Protein AF-A0A820C8U2-F1 (afdb_monomer)

pLDDT: mean 82.48, std 19.99, range [36.75, 97.81]

Foldseek 3Di:
DDDDPPPPPPPVVVPPDDPPVPPDDPVLVVQLVVVLPDPDDDDDDPPNCPVVSVVVNCVVCVVQQPDDVVVNRDDDDDDDDD

Radius of gyration: 19.57 Å; Cα contacts (8 Å, |Δi|>4): 33; chains: 1; bounding box: 57×45×37 Å

Secondary structure (DSSP, 8-state):
----------GGGG--S-----PPPHHHHHHHHHHHHS-------TTS-HHHHHHHHHHHTHHHHSS-GGGT----------

Mean predicted aligned error: 11.2 Å

Structure (mmCIF, N/CA/C/O backbone):
data_AF-A0A820C8U2-F1
#
_entry.id   AF-A0A820C8U2-F1
#
loop_
_atom_site.group_PDB
_atom_site.id
_atom_site.type_symbol
_atom_site.label_atom_id
_atom_site.label_alt_id
_atom_site.label_comp_id
_atom_site.label_asym_id
_atom_site.label_entity_id
_atom_site.label_seq_id
_atom_site.pdbx_PDB_ins_code
_atom_site.Cartn_x
_atom_site.Cartn_y
_atom_site.Cartn_z
_atom_site.occupancy
_atom_site.B_iso_or_equiv
_atom_site.auth_seq_id
_atom_site.auth_comp_id
_atom_site.auth_asym_id
_atom_site.auth_atom_id
_atom_site.pdbx_PDB_model_num
ATOM 1 N N . MET A 1 1 ? 42.871 36.152 -18.959 1.00 41.81 1 MET A N 1
ATOM 2 C CA . MET A 1 1 ? 42.989 35.021 -18.014 1.00 41.81 1 MET A CA 1
ATOM 3 C C . MET A 1 1 ? 41.902 35.170 -16.958 1.00 41.81 1 MET A C 1
ATOM 5 O O . MET A 1 1 ? 42.106 35.853 -15.967 1.00 41.81 1 MET A O 1
ATOM 9 N N . THR A 1 2 ? 40.709 34.640 -17.215 1.00 36.75 2 THR A N 1
ATOM 10 C CA . THR A 1 2 ? 39.563 34.706 -16.296 1.00 36.75 2 THR A CA 1
ATOM 11 C C . THR A 1 2 ? 39.406 33.353 -15.609 1.00 36.75 2 THR A C 1
ATOM 13 O O . THR A 1 2 ? 39.147 32.346 -16.262 1.00 36.75 2 THR A O 1
ATOM 16 N N . ALA A 1 3 ? 39.615 33.322 -14.292 1.00 45.41 3 ALA A N 1
ATOM 17 C CA . ALA A 1 3 ? 39.413 32.136 -13.471 1.00 45.41 3 ALA A CA 1
ATOM 18 C C . ALA A 1 3 ? 37.908 31.897 -13.275 1.00 45.41 3 ALA A C 1
ATOM 20 O O . ALA A 1 3 ? 37.205 32.727 -12.694 1.00 45.41 3 ALA A O 1
ATOM 21 N N . SER A 1 4 ? 37.425 30.765 -13.787 1.00 44.00 4 SER A N 1
ATOM 22 C CA . SER A 1 4 ? 36.069 30.267 -13.563 1.00 44.00 4 SER A CA 1
ATOM 23 C C . SER A 1 4 ? 35.868 29.974 -12.074 1.00 44.00 4 SER A C 1
ATOM 25 O O . SER A 1 4 ? 36.573 29.144 -11.497 1.00 44.00 4 SER A O 1
ATOM 27 N N . ARG A 1 5 ? 34.924 30.668 -11.431 1.00 46.16 5 ARG A N 1
ATOM 28 C CA . ARG A 1 5 ? 34.470 30.340 -10.076 1.00 46.16 5 ARG A CA 1
ATOM 29 C C . ARG A 1 5 ? 33.564 29.111 -10.168 1.00 46.16 5 ARG A C 1
ATOM 31 O O . ARG A 1 5 ? 32.386 29.243 -10.482 1.00 46.16 5 ARG A O 1
ATOM 38 N N . ASN A 1 6 ? 34.102 27.926 -9.887 1.00 46.44 6 ASN A N 1
ATOM 39 C CA . ASN A 1 6 ? 33.284 26.737 -9.654 1.00 46.44 6 ASN A CA 1
ATOM 40 C C . ASN A 1 6 ? 32.620 26.852 -8.277 1.00 46.44 6 ASN A C 1
ATOM 42 O O . ASN A 1 6 ? 33.224 26.558 -7.247 1.00 46.44 6 ASN A O 1
ATOM 46 N N . THR A 1 7 ? 31.366 27.293 -8.265 1.00 48.28 7 THR A N 1
ATOM 47 C CA . THR A 1 7 ? 30.484 27.158 -7.108 1.00 48.28 7 THR A CA 1
ATOM 48 C C . THR A 1 7 ? 30.046 25.700 -7.024 1.00 48.28 7 THR A C 1
ATOM 50 O O . THR A 1 7 ? 29.115 25.284 -7.709 1.00 48.28 7 THR A O 1
ATOM 53 N N . THR A 1 8 ? 30.725 24.907 -6.197 1.00 46.09 8 THR A N 1
ATOM 54 C CA . THR A 1 8 ? 30.231 23.589 -5.790 1.00 46.09 8 THR A CA 1
ATOM 55 C C . THR A 1 8 ? 28.957 23.805 -4.981 1.00 46.09 8 THR A C 1
ATOM 57 O O . THR A 1 8 ? 29.003 24.127 -3.794 1.00 46.09 8 THR A O 1
ATOM 60 N N . VAL A 1 9 ? 27.804 23.686 -5.640 1.00 55.62 9 VAL A N 1
ATOM 61 C CA . VAL A 1 9 ? 26.520 23.535 -4.958 1.00 55.62 9 VAL A CA 1
ATOM 62 C C . VAL A 1 9 ? 26.625 22.235 -4.175 1.00 55.62 9 VAL A C 1
ATOM 64 O O . VAL A 1 9 ? 26.722 21.157 -4.752 1.00 55.62 9 VAL A O 1
ATOM 67 N N . ASN A 1 10 ? 26.714 22.356 -2.856 1.00 48.06 10 ASN A N 1
ATOM 68 C CA . ASN A 1 10 ? 26.806 21.225 -1.953 1.00 48.06 10 ASN A CA 1
ATOM 69 C C . ASN A 1 10 ? 25.439 20.518 -1.937 1.00 48.06 10 ASN A C 1
ATOM 71 O O . ASN A 1 10 ? 24.504 20.977 -1.278 1.00 48.06 10 ASN A O 1
ATOM 75 N N . ILE A 1 11 ? 25.316 19.462 -2.748 1.00 56.53 11 ILE A N 1
ATOM 76 C CA . ILE A 1 11 ? 24.081 18.687 -2.960 1.00 56.53 11 ILE A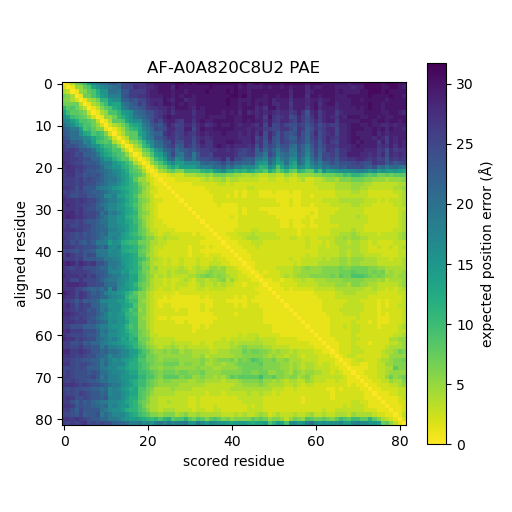 CA 1
ATOM 77 C C . ILE A 1 11 ? 23.614 18.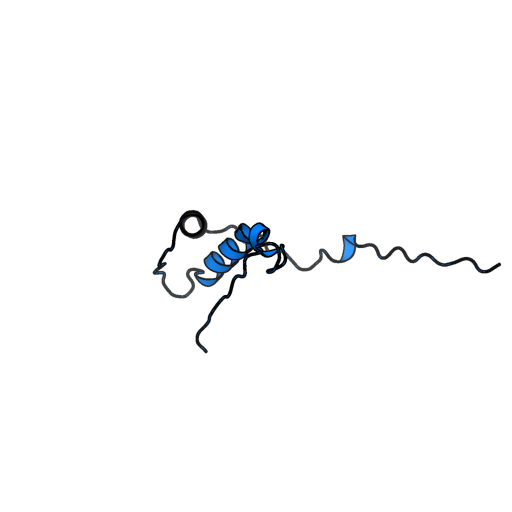035 -1.644 1.00 56.53 11 ILE A C 1
ATOM 79 O O . ILE A 1 11 ? 22.422 17.792 -1.464 1.00 56.53 11 ILE A O 1
ATOM 83 N N . ASP A 1 12 ? 24.513 17.882 -0.668 1.00 57.06 12 ASP A N 1
ATOM 84 C CA . ASP A 1 12 ? 24.215 17.321 0.653 1.00 57.06 12 ASP A CA 1
ATOM 85 C C . ASP A 1 12 ? 23.283 18.223 1.488 1.00 57.06 12 ASP A C 1
ATOM 87 O O . ASP A 1 12 ? 22.713 17.790 2.488 1.00 57.06 12 ASP A O 1
ATOM 91 N N . ARG A 1 13 ? 23.085 19.487 1.080 1.00 46.84 13 ARG A N 1
ATOM 92 C CA . ARG A 1 13 ? 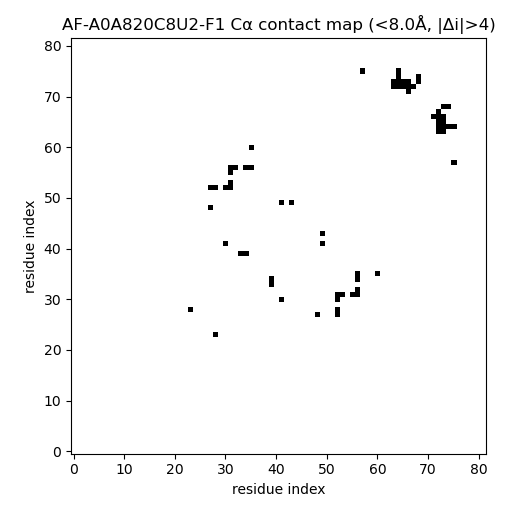22.322 20.495 1.836 1.00 46.84 13 ARG A CA 1
ATOM 93 C C . ARG A 1 13 ? 20.833 20.592 1.467 1.00 46.84 13 ARG A C 1
ATOM 95 O O . ARG A 1 13 ? 20.149 21.446 2.021 1.00 46.84 13 ARG A O 1
ATOM 102 N N . ILE A 1 14 ? 20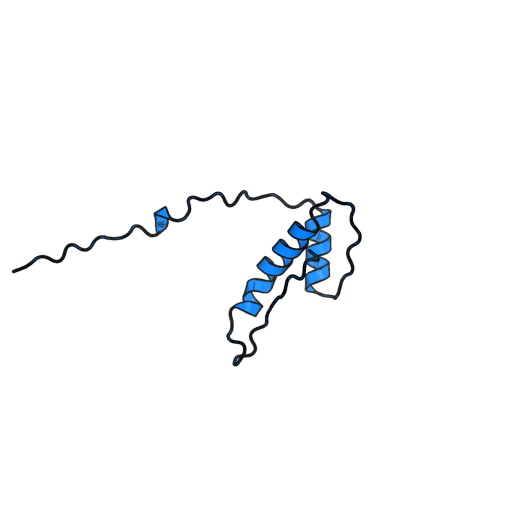.324 19.730 0.576 1.00 49.56 14 ILE A N 1
ATOM 103 C CA . ILE A 1 14 ? 18.884 19.628 0.230 1.00 49.56 14 ILE A CA 1
ATOM 104 C C . ILE A 1 14 ? 18.192 18.466 0.986 1.00 49.56 14 ILE A C 1
ATOM 106 O O . ILE A 1 14 ? 16.995 18.251 0.856 1.00 49.56 14 ILE A O 1
ATOM 110 N N . HIS A 1 15 ? 18.897 17.744 1.860 1.00 47.97 15 HIS A N 1
ATOM 111 C CA . HIS A 1 15 ? 18.303 16.722 2.738 1.00 47.97 15 HIS A CA 1
ATOM 112 C C . HIS A 1 15 ? 17.789 17.308 4.071 1.00 47.97 15 HIS A C 1
ATOM 114 O O . HIS A 1 15 ? 18.040 16.755 5.140 1.00 47.97 15 HIS A O 1
ATOM 120 N N . SER A 1 16 ? 17.108 18.459 4.040 1.00 47.62 16 SER A N 1
ATOM 121 C CA . SER A 1 16 ? 16.651 19.167 5.250 1.00 47.62 16 SER A CA 1
ATOM 122 C C . SER A 1 16 ? 15.157 19.500 5.264 1.00 47.62 16 SER A C 1
ATOM 124 O O . SER A 1 16 ? 14.772 20.567 5.735 1.00 47.62 16 SER A O 1
ATOM 126 N N . GLU A 1 17 ? 14.304 18.593 4.802 1.00 49.22 17 GLU A N 1
ATOM 127 C CA . GLU A 1 17 ? 12.913 18.542 5.257 1.00 49.22 17 GLU A CA 1
ATOM 128 C C . GLU A 1 17 ? 12.647 17.126 5.744 1.00 49.22 17 GLU A C 1
ATOM 130 O O . GLU A 1 17 ? 12.844 16.159 5.018 1.00 49.22 17 GLU A O 1
ATOM 135 N N . LEU A 1 18 ? 12.312 17.024 7.026 1.00 50.28 18 LEU A N 1
ATOM 136 C CA . LEU A 1 18 ? 12.185 15.797 7.788 1.00 50.28 18 LEU A CA 1
ATOM 137 C C . LEU A 1 18 ? 11.440 14.709 6.997 1.00 50.28 18 LEU A C 1
ATOM 139 O O . LEU A 1 18 ? 10.208 14.716 6.941 1.00 50.28 18 LEU A O 1
ATOM 143 N N . ASP A 1 19 ? 12.161 13.688 6.530 1.00 53.31 19 ASP A N 1
ATOM 144 C CA . ASP A 1 19 ? 11.613 12.338 6.556 1.00 53.31 19 ASP A CA 1
ATOM 145 C C . ASP A 1 19 ? 11.357 12.047 8.038 1.00 53.31 19 ASP A C 1
ATOM 147 O O . ASP A 1 19 ? 12.206 11.519 8.756 1.00 53.31 19 ASP A O 1
ATOM 151 N N . VAL A 1 20 ? 10.198 12.474 8.547 1.00 58.66 20 VAL A N 1
ATOM 152 C CA . VAL A 1 20 ? 9.665 11.942 9.791 1.00 58.66 20 VAL A CA 1
ATOM 153 C C . VAL A 1 20 ? 9.502 10.462 9.491 1.00 58.66 20 VAL A C 1
ATOM 155 O O . VAL A 1 20 ? 8.528 10.054 8.852 1.00 58.66 20 VAL A O 1
ATOM 158 N N . VAL A 1 21 ? 10.505 9.672 9.879 1.00 61.62 21 VAL A N 1
ATOM 159 C CA . VAL A 1 21 ? 10.472 8.216 9.831 1.00 61.62 21 VAL A CA 1
ATOM 160 C C . VAL A 1 21 ? 9.389 7.807 10.817 1.00 61.62 21 VAL A C 1
ATOM 162 O O . VAL A 1 21 ? 9.613 7.552 11.996 1.00 61.62 21 VAL A O 1
ATOM 165 N N . THR A 1 22 ? 8.157 7.861 10.336 1.00 71.75 22 THR A N 1
ATOM 166 C CA . THR A 1 22 ? 6.990 7.343 11.017 1.00 71.75 22 THR A CA 1
ATOM 167 C C . THR A 1 22 ? 7.153 5.840 10.975 1.00 71.75 22 THR A C 1
ATOM 169 O O . THR A 1 22 ? 7.164 5.242 9.904 1.00 71.75 22 THR A O 1
ATOM 172 N N . ILE A 1 23 ? 7.374 5.231 12.134 1.00 87.88 23 ILE A N 1
ATOM 173 C CA . ILE A 1 23 ? 7.426 3.778 12.222 1.00 87.88 23 ILE A CA 1
ATOM 174 C C . ILE A 1 23 ? 5.990 3.286 11.993 1.00 87.88 23 ILE A C 1
ATOM 176 O O . ILE A 1 23 ? 5.096 3.679 12.755 1.00 87.88 23 ILE A O 1
ATOM 180 N N . PRO A 1 24 ? 5.729 2.483 10.946 1.00 93.06 24 PRO A N 1
ATOM 181 C CA . PRO A 1 24 ? 4.399 1.953 10.700 1.00 93.06 24 PRO A CA 1
ATOM 182 C C . PRO A 1 24 ? 3.948 1.093 11.877 1.00 93.06 24 PRO A C 1
ATOM 184 O O . PRO A 1 24 ? 4.735 0.371 12.493 1.00 93.06 24 PRO A O 1
ATOM 187 N N . ARG A 1 25 ? 2.650 1.133 12.182 1.00 94.94 25 ARG A N 1
ATOM 188 C CA . ARG A 1 25 ? 2.060 0.164 13.115 1.00 94.94 25 ARG A CA 1
ATOM 189 C C . ARG A 1 25 ? 2.118 -1.225 12.478 1.00 94.94 25 ARG A C 1
ATOM 191 O O . ARG A 1 25 ? 1.980 -1.331 11.263 1.00 94.94 25 ARG A O 1
ATOM 198 N N . SER A 1 26 ? 2.243 -2.281 13.281 1.00 95.50 26 SER A N 1
ATOM 199 C CA . SER A 1 26 ? 2.384 -3.663 12.787 1.00 95.50 26 SER A CA 1
ATOM 200 C C . SER A 1 26 ? 1.335 -4.043 11.736 1.00 95.50 26 SER A C 1
ATOM 202 O O . SER A 1 26 ? 1.692 -4.503 10.656 1.00 95.50 26 SER A O 1
ATOM 204 N N . TYR A 1 27 ? 0.061 -3.735 11.995 1.00 96.56 27 TYR A N 1
ATOM 205 C CA . TYR A 1 27 ? -1.026 -4.010 11.050 1.00 96.56 27 TYR A CA 1
ATOM 206 C C . TYR A 1 27 ? -0.890 -3.242 9.727 1.00 96.56 27 TYR A C 1
ATOM 208 O O . TYR A 1 27 ? -1.344 -3.712 8.692 1.00 96.56 27 TYR A O 1
ATOM 216 N N . GLN A 1 28 ? -0.293 -2.045 9.731 1.00 96.94 28 GLN A N 1
ATOM 217 C CA . GLN A 1 28 ? -0.106 -1.257 8.510 1.00 96.94 28 GLN A CA 1
ATOM 218 C C . GLN A 1 28 ? 0.952 -1.911 7.617 1.00 96.94 28 GLN A C 1
ATOM 220 O O . GLN A 1 28 ? 0.774 -1.940 6.402 1.00 96.94 28 GLN A O 1
ATOM 225 N N . THR A 1 29 ? 2.016 -2.451 8.222 1.00 96.12 29 THR A N 1
ATOM 226 C CA . THR A 1 29 ? 3.059 -3.212 7.522 1.00 96.12 29 THR A CA 1
ATOM 227 C C . THR A 1 29 ? 2.512 -4.523 6.971 1.00 96.12 29 THR A C 1
ATOM 229 O O . THR A 1 29 ? 2.731 -4.816 5.804 1.00 96.12 29 THR A O 1
ATOM 232 N N . GLU A 1 30 ? 1.762 -5.279 7.775 1.00 96.94 30 GLU A N 1
ATOM 233 C CA . GLU A 1 30 ? 1.165 -6.557 7.363 1.00 96.94 30 GLU A CA 1
ATOM 234 C C . GLU A 1 30 ? 0.198 -6.382 6.182 1.00 96.94 30 GLU A C 1
ATOM 236 O O . GLU A 1 30 ? 0.329 -7.048 5.158 1.00 96.94 30 GLU A O 1
ATOM 241 N N . LEU A 1 31 ? -0.722 -5.415 6.279 1.00 97.81 31 LEU A N 1
ATOM 242 C CA . LEU A 1 31 ? -1.676 -5.124 5.206 1.00 97.81 31 LEU A CA 1
ATOM 243 C C . LEU A 1 31 ? -0.988 -4.644 3.923 1.00 97.81 31 LEU A C 1
ATOM 245 O O . LEU A 1 31 ? -1.419 -5.000 2.828 1.00 97.81 31 LEU A O 1
ATOM 249 N N . MET A 1 32 ? 0.062 -3.827 4.046 1.00 97.31 32 MET A N 1
ATOM 250 C CA . MET A 1 32 ? 0.853 -3.387 2.897 1.00 97.31 32 MET A CA 1
ATOM 251 C C . MET A 1 32 ? 1.591 -4.562 2.254 1.00 97.31 32 MET A C 1
ATOM 253 O O . MET A 1 32 ? 1.571 -4.673 1.031 1.00 97.31 32 MET A O 1
ATOM 257 N N . GLU A 1 33 ? 2.177 -5.455 3.058 1.00 97.12 33 GLU A N 1
ATOM 258 C CA . GLU A 1 33 ? 2.895 -6.619 2.546 1.00 97.12 33 GLU A CA 1
ATOM 259 C C . GLU A 1 33 ? 1.958 -7.551 1.773 1.00 97.12 33 GLU A C 1
ATOM 261 O O . GLU A 1 33 ? 2.283 -7.938 0.656 1.00 97.12 33 GLU A O 1
ATOM 266 N N . HIS A 1 34 ? 0.755 -7.827 2.285 1.00 97.75 34 HIS A N 1
ATOM 267 C CA . HIS A 1 34 ? -0.246 -8.603 1.541 1.00 97.75 34 HIS A CA 1
ATOM 268 C C . HIS A 1 34 ? -0.665 -7.899 0.239 1.00 97.75 34 HIS A C 1
ATOM 270 O O . HIS A 1 34 ? -0.707 -8.521 -0.823 1.00 97.75 34 HIS A O 1
ATOM 276 N N . ALA A 1 35 ? -0.881 -6.579 0.280 1.00 97.12 35 ALA A N 1
ATOM 277 C CA . ALA A 1 35 ? -1.270 -5.795 -0.894 1.00 97.12 35 ALA A CA 1
ATOM 278 C C . ALA A 1 35 ? -0.193 -5.718 -2.000 1.00 97.12 35 ALA A C 1
ATOM 280 O O . ALA A 1 35 ? -0.504 -5.311 -3.120 1.00 97.12 35 ALA A O 1
ATOM 281 N N . LYS A 1 36 ? 1.065 -6.096 -1.724 1.00 95.88 36 LYS A N 1
ATOM 282 C CA . LYS A 1 36 ? 2.108 -6.226 -2.762 1.00 95.88 36 LYS A CA 1
ATOM 283 C C . LYS A 1 36 ? 1.892 -7.440 -3.659 1.00 95.88 36 LYS A C 1
ATOM 285 O O . LYS A 1 36 ? 2.297 -7.407 -4.821 1.00 95.88 36 LYS A O 1
ATOM 290 N N . HIS A 1 37 ? 1.307 -8.503 -3.113 1.00 96.06 37 HIS A N 1
ATOM 291 C CA . HIS A 1 37 ? 1.206 -9.803 -3.778 1.00 96.06 37 HIS A CA 1
ATOM 292 C C . HIS A 1 37 ? -0.174 -10.036 -4.393 1.00 96.06 37 HIS A C 1
ATOM 294 O O . HIS A 1 37 ? -0.284 -10.759 -5.382 1.00 96.06 37 HIS A O 1
ATOM 300 N N . GLU A 1 38 ? -1.218 -9.397 -3.858 1.00 96.50 38 GLU A N 1
ATOM 301 C CA . GLU A 1 38 ? -2.594 -9.577 -4.320 1.00 96.50 38 GLU A CA 1
ATOM 302 C C . GLU A 1 38 ? -3.470 -8.320 -4.190 1.00 96.50 38 GLU A C 1
ATOM 304 O O . GLU A 1 38 ? -3.158 -7.363 -3.479 1.00 96.50 38 GLU A O 1
ATOM 309 N N . ASN A 1 39 ? -4.610 -8.332 -4.887 1.00 96.75 39 ASN A N 1
ATOM 310 C CA . ASN A 1 39 ? -5.604 -7.266 -4.799 1.00 96.75 39 ASN A CA 1
ATOM 311 C C . ASN A 1 39 ? -6.359 -7.363 -3.467 1.00 96.75 39 ASN A C 1
ATOM 313 O O . ASN A 1 39 ? -7.112 -8.309 -3.248 1.00 96.75 39 ASN A O 1
ATOM 317 N N . LEU A 1 40 ? -6.210 -6.350 -2.613 1.00 95.88 40 LEU A N 1
ATOM 318 C CA . LEU A 1 40 ? -6.747 -6.355 -1.253 1.00 95.88 40 LEU A CA 1
ATOM 319 C C . LEU A 1 40 ? -7.755 -5.219 -1.015 1.00 95.88 40 LEU A C 1
ATOM 321 O O . LEU A 1 40 ? -7.490 -4.058 -1.330 1.00 95.88 40 LEU A O 1
ATOM 325 N N . VAL A 1 41 ? -8.892 -5.537 -0.383 1.00 96.56 41 VAL A N 1
ATOM 326 C CA . VAL A 1 41 ? -9.856 -4.545 0.131 1.00 96.56 41 VAL A CA 1
ATOM 327 C C . VAL A 1 41 ? -9.633 -4.359 1.632 1.00 96.56 41 VAL A C 1
ATOM 329 O O . VAL A 1 41 ? -9.889 -5.261 2.424 1.00 96.56 41 VAL A O 1
ATOM 332 N N . ILE A 1 42 ? -9.175 -3.172 2.036 1.00 95.12 42 ILE A N 1
ATOM 333 C CA . ILE A 1 42 ? -8.837 -2.865 3.433 1.00 95.12 42 ILE A CA 1
ATOM 334 C C . ILE A 1 42 ? -9.967 -2.066 4.094 1.00 95.12 42 ILE A C 1
ATOM 336 O O . ILE A 1 42 ? -10.225 -0.916 3.732 1.00 95.12 42 ILE A O 1
ATOM 340 N N . CYS A 1 43 ? -10.595 -2.641 5.122 1.00 95.44 43 CYS A N 1
ATOM 341 C CA . CYS A 1 43 ? -11.628 -1.977 5.918 1.00 95.44 43 CYS A CA 1
ATOM 342 C C . CYS A 1 43 ? -11.066 -1.508 7.267 1.00 95.44 43 CYS A C 1
ATOM 344 O O . CYS A 1 43 ? -10.920 -2.294 8.198 1.00 95.44 43 CYS A O 1
ATOM 346 N N . LEU A 1 44 ? -10.768 -0.211 7.386 1.00 94.75 44 LEU A N 1
ATOM 347 C CA . LEU A 1 44 ? -10.289 0.400 8.630 1.00 94.75 44 LEU A CA 1
ATOM 348 C C . LEU A 1 44 ? -11.048 1.695 8.946 1.00 94.75 44 LEU A C 1
ATOM 350 O O . LEU A 1 44 ? -11.420 2.458 8.043 1.00 94.75 44 LEU A O 1
ATOM 354 N N . SER A 1 45 ? -11.192 2.005 10.236 1.00 94.00 45 SER A N 1
ATOM 355 C CA . SER A 1 45 ? -11.820 3.240 10.728 1.00 94.00 45 SER A CA 1
ATOM 356 C C . SER A 1 45 ? -11.089 4.505 10.250 1.00 94.00 45 SER A C 1
ATOM 358 O O . SER A 1 45 ? -9.956 4.462 9.752 1.00 94.00 45 SER A O 1
ATOM 360 N N . THR A 1 46 ? -11.733 5.669 10.320 1.00 92.62 46 THR A N 1
ATOM 361 C CA . THR A 1 46 ? -11.085 6.968 10.055 1.00 92.62 46 THR A CA 1
ATOM 362 C 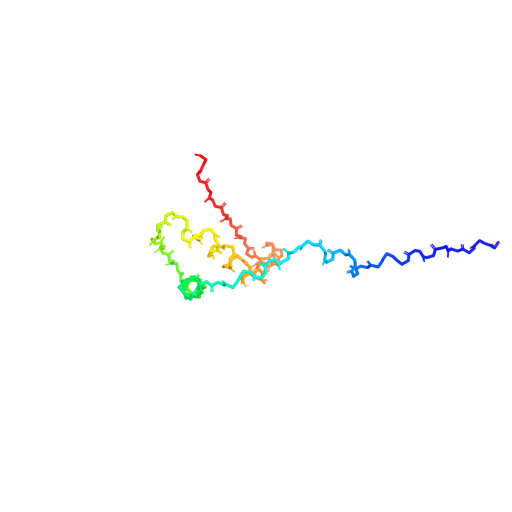C . THR A 1 46 ? -9.943 7.218 11.047 1.00 92.62 46 THR A C 1
ATOM 364 O O . THR A 1 46 ? -9.999 6.775 12.186 1.00 92.62 46 THR A O 1
ATOM 367 N N . GLY A 1 47 ? -8.866 7.876 10.607 1.00 90.06 47 GLY A N 1
ATOM 368 C CA . GLY A 1 47 ? -7.684 8.130 11.450 1.00 90.06 47 GLY A CA 1
ATOM 369 C C . GLY A 1 47 ? -6.719 6.945 11.640 1.00 90.06 47 GLY A C 1
ATOM 370 O O . GLY A 1 47 ? -5.598 7.141 12.097 1.00 90.06 47 GLY A O 1
ATOM 371 N N . SER A 1 48 ? -7.078 5.731 11.208 1.00 91.75 48 SER A N 1
ATOM 372 C CA . SER A 1 48 ? -6.199 4.541 11.259 1.00 91.75 48 SER A CA 1
ATOM 373 C C . SER A 1 48 ? -4.982 4.585 10.319 1.00 91.75 48 SER A C 1
ATOM 375 O O . SER A 1 48 ? -4.086 3.749 10.414 1.00 91.75 48 SER A O 1
ATOM 377 N N . GLY A 1 49 ? -4.910 5.556 9.405 1.00 91.75 49 GLY A N 1
ATOM 378 C CA . GLY A 1 49 ? -3.802 5.667 8.452 1.00 91.75 49 GLY A CA 1
ATOM 379 C C . GLY A 1 49 ? -3.972 4.835 7.176 1.00 91.75 49 GLY A C 1
ATOM 380 O O . GLY A 1 49 ? -2.983 4.394 6.608 1.00 91.75 49 GLY A O 1
ATOM 381 N N . LYS A 1 50 ? -5.199 4.655 6.671 1.00 94.38 50 LYS A N 1
ATOM 382 C CA . LYS A 1 50 ? -5.448 4.028 5.353 1.00 94.38 50 LYS A CA 1
ATOM 383 C C . LYS A 1 50 ? -4.609 4.641 4.224 1.00 94.38 50 LYS A C 1
ATOM 385 O O . LYS A 1 50 ? -3.967 3.924 3.468 1.00 94.38 50 LYS A O 1
ATOM 390 N N . THR A 1 51 ? -4.567 5.973 4.148 1.00 94.25 51 THR A N 1
ATOM 391 C CA . THR A 1 51 ? -3.743 6.699 3.167 1.00 94.25 51 THR A CA 1
ATOM 392 C C . THR A 1 51 ? -2.259 6.408 3.355 1.00 94.25 51 THR A C 1
ATOM 394 O O . THR A 1 51 ? -1.527 6.286 2.382 1.00 94.25 51 THR A O 1
ATOM 397 N N . TYR A 1 52 ? -1.816 6.246 4.602 1.00 95.19 52 TYR A N 1
ATOM 398 C CA . TYR A 1 52 ? -0.428 5.932 4.908 1.00 95.19 52 TYR A CA 1
ATOM 399 C C . TYR A 1 52 ? -0.032 4.539 4.394 1.00 95.19 52 TYR A C 1
ATOM 401 O O . TYR A 1 52 ? 1.008 4.411 3.756 1.00 95.19 52 TYR A O 1
ATOM 409 N N . ILE A 1 53 ? -0.899 3.529 4.550 1.00 95.81 53 ILE A N 1
ATOM 410 C CA . ILE A 1 53 ? -0.707 2.192 3.953 1.00 95.81 53 ILE A CA 1
ATOM 411 C C . ILE A 1 53 ? -0.547 2.293 2.429 1.00 95.81 53 ILE A C 1
ATOM 413 O O . ILE A 1 53 ? 0.384 1.720 1.868 1.00 95.81 53 ILE A O 1
ATOM 417 N N . ALA A 1 54 ? -1.404 3.071 1.760 1.00 95.75 54 ALA A N 1
ATOM 418 C CA . ALA A 1 54 ? -1.312 3.259 0.313 1.00 95.75 54 ALA A CA 1
ATOM 419 C C . ALA A 1 54 ? -0.003 3.943 -0.112 1.00 95.75 54 ALA A C 1
ATOM 421 O O . ALA A 1 54 ? 0.631 3.513 -1.071 1.00 95.75 54 ALA A O 1
ATOM 422 N N . VAL A 1 55 ? 0.442 4.971 0.616 1.00 94.88 55 VAL A N 1
ATOM 423 C CA . VAL A 1 55 ? 1.728 5.634 0.348 1.00 94.88 55 VAL A CA 1
ATOM 424 C C . VAL A 1 55 ? 2.900 4.667 0.536 1.00 94.88 55 VAL A C 1
ATOM 426 O O . VAL A 1 55 ? 3.812 4.673 -0.289 1.00 94.88 55 VAL A O 1
ATOM 429 N N . MET A 1 56 ? 2.878 3.814 1.567 1.00 95.12 56 MET A N 1
ATOM 430 C CA . MET A 1 56 ? 3.905 2.781 1.754 1.00 95.12 56 MET A CA 1
ATOM 431 C C . MET A 1 56 ? 3.945 1.806 0.577 1.00 95.12 56 MET A C 1
ATOM 433 O O . MET A 1 56 ? 5.017 1.568 0.029 1.00 95.12 56 MET A O 1
ATOM 437 N N . LEU A 1 57 ? 2.784 1.318 0.134 1.00 96.19 57 LEU A N 1
ATOM 438 C CA . LEU A 1 57 ? 2.697 0.428 -1.022 1.00 96.19 57 LEU A CA 1
ATOM 439 C C . LEU A 1 57 ? 3.248 1.095 -2.294 1.00 96.19 57 LEU A C 1
ATOM 441 O O . LEU A 1 57 ? 4.022 0.490 -3.030 1.00 96.19 57 LEU A O 1
ATOM 445 N N . ILE A 1 58 ? 2.918 2.369 -2.533 1.00 95.50 58 ILE A N 1
ATOM 446 C CA . ILE A 1 58 ? 3.444 3.132 -3.677 1.00 95.50 58 ILE A CA 1
ATOM 447 C C . ILE A 1 58 ? 4.970 3.265 -3.602 1.00 95.50 58 ILE A C 1
ATOM 449 O O . ILE A 1 58 ? 5.644 3.087 -4.618 1.00 95.50 58 ILE A O 1
ATOM 453 N N . LYS A 1 59 ? 5.518 3.569 -2.416 1.00 93.69 59 LYS A N 1
ATOM 454 C CA . LYS A 1 59 ? 6.970 3.662 -2.198 1.00 93.69 59 LYS A CA 1
ATOM 455 C C . LYS A 1 59 ? 7.659 2.328 -2.481 1.00 93.69 59 LYS A C 1
ATOM 457 O O . LYS A 1 59 ? 8.663 2.307 -3.187 1.00 93.69 59 LYS A O 1
ATOM 462 N N . GLU A 1 60 ? 7.091 1.229 -2.004 1.00 94.25 60 GLU A N 1
ATOM 463 C CA . GLU A 1 60 ? 7.627 -0.114 -2.224 1.00 94.25 60 GLU A CA 1
ATOM 464 C C . GLU A 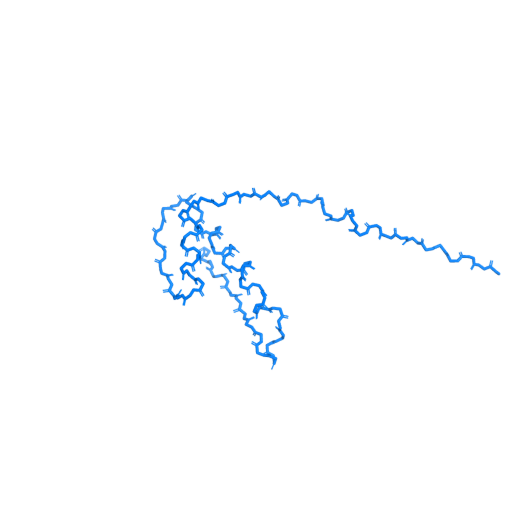1 60 ? 7.611 -0.500 -3.714 1.00 94.25 60 GLU A C 1
ATOM 466 O O . GLU A 1 60 ? 8.589 -1.010 -4.268 1.00 94.25 60 GLU A O 1
ATOM 471 N N . MET A 1 61 ? 6.529 -0.162 -4.418 1.00 94.38 61 MET A N 1
ATOM 472 C CA . MET A 1 61 ? 6.377 -0.411 -5.854 1.00 94.38 61 MET A CA 1
ATOM 473 C C . MET A 1 61 ? 7.114 0.604 -6.744 1.00 94.38 61 MET A C 1
ATOM 475 O O . MET A 1 61 ? 7.065 0.487 -7.971 1.00 94.3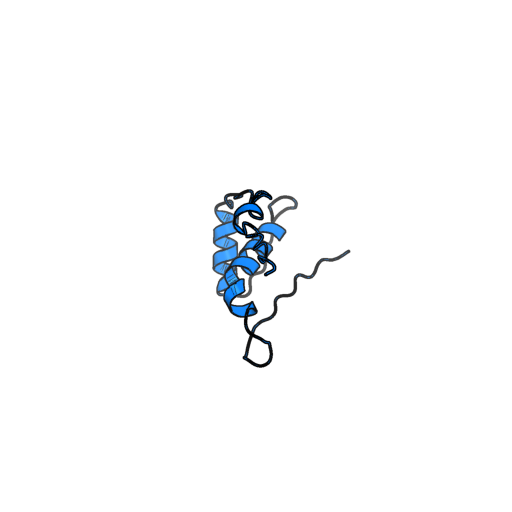8 61 MET A O 1
ATOM 479 N N . ALA A 1 62 ? 7.823 1.585 -6.173 1.00 93.69 62 ALA A N 1
ATOM 480 C CA . ALA A 1 62 ? 8.453 2.668 -6.931 1.00 93.69 62 ALA A CA 1
ATOM 481 C C . ALA A 1 62 ? 9.435 2.158 -7.995 1.00 93.69 62 ALA A C 1
ATOM 483 O O . ALA A 1 62 ? 9.536 2.744 -9.074 1.00 93.69 62 ALA A O 1
ATOM 484 N N . HIS A 1 63 ? 10.119 1.041 -7.733 1.00 93.38 63 HIS A N 1
ATOM 485 C CA . HIS A 1 63 ? 11.025 0.409 -8.691 1.00 93.38 63 HIS A CA 1
ATOM 486 C C . HIS A 1 63 ? 10.325 0.058 -10.017 1.00 93.38 63 HIS A C 1
ATOM 488 O O . HIS A 1 63 ? 10.906 0.254 -11.081 1.00 93.38 63 HIS A O 1
ATOM 494 N N . ALA A 1 64 ? 9.060 -0.370 -9.969 1.00 92.12 64 ALA A N 1
ATOM 495 C CA . ALA A 1 64 ? 8.282 -0.722 -11.153 1.00 92.12 64 ALA A CA 1
ATOM 496 C C . ALA A 1 64 ? 7.788 0.506 -11.938 1.00 92.12 64 ALA A C 1
ATOM 498 O O . ALA A 1 64 ? 7.437 0.388 -13.112 1.00 92.12 64 ALA A O 1
ATOM 499 N N . ILE A 1 65 ? 7.756 1.683 -11.304 1.00 92.81 65 ILE A N 1
ATOM 500 C CA . ILE A 1 65 ? 7.244 2.928 -11.896 1.00 92.81 65 ILE A CA 1
ATOM 501 C C . ILE A 1 65 ? 8.354 3.714 -12.609 1.00 92.81 65 ILE A C 1
ATOM 503 O O . ILE A 1 65 ? 8.075 4.487 -13.524 1.00 92.81 65 ILE A O 1
ATOM 507 N N . ARG A 1 66 ? 9.622 3.500 -12.231 1.00 90.69 66 ARG A N 1
ATOM 508 C CA . ARG A 1 66 ? 10.779 4.249 -12.757 1.00 90.69 66 ARG A CA 1
ATOM 509 C C . ARG A 1 66 ? 10.994 4.099 -14.264 1.00 90.69 66 ARG A C 1
ATOM 511 O O . ARG A 1 66 ? 11.500 5.027 -14.885 1.00 90.69 66 ARG A O 1
ATOM 518 N N . ALA A 1 67 ? 10.621 2.964 -14.853 1.00 92.31 67 ALA A N 1
ATOM 519 C CA . ALA A 1 67 ? 10.753 2.755 -16.291 1.00 92.31 67 ALA A CA 1
ATOM 520 C C . ALA A 1 67 ? 9.727 3.580 -17.094 1.00 92.31 67 ALA A C 1
ATOM 522 O O . ALA A 1 67 ? 8.647 3.961 -16.612 1.00 92.31 67 ALA A O 1
ATOM 523 N N . SER A 1 68 ? 10.064 3.868 -18.352 1.00 93.69 68 SER A N 1
ATOM 524 C CA . SER A 1 68 ? 9.126 4.508 -19.272 1.00 93.69 68 SER A CA 1
ATOM 525 C C . SER A 1 68 ? 7.963 3.556 -19.581 1.00 93.69 68 SER A C 1
ATOM 527 O O . SER A 1 68 ? 8.125 2.339 -19.538 1.00 93.69 68 SER A O 1
ATOM 529 N N . ILE A 1 69 ? 6.785 4.092 -19.919 1.00 92.75 69 ILE A N 1
ATOM 530 C CA . ILE A 1 69 ? 5.628 3.254 -20.301 1.00 92.75 69 ILE A CA 1
ATOM 531 C C . ILE A 1 69 ? 5.963 2.401 -21.536 1.00 92.75 69 ILE A C 1
ATOM 533 O O . ILE A 1 69 ? 5.524 1.260 -21.636 1.00 92.75 69 ILE A O 1
ATOM 537 N N . ARG A 1 70 ? 6.773 2.941 -22.458 1.00 94.75 70 ARG A N 1
ATOM 538 C CA . ARG A 1 70 ? 7.197 2.240 -23.679 1.00 94.75 70 ARG A CA 1
ATOM 539 C C . ARG A 1 70 ? 8.082 1.031 -23.370 1.00 94.75 70 ARG A C 1
ATOM 541 O O . ARG A 1 70 ? 8.004 0.044 -24.089 1.00 94.75 70 ARG A O 1
ATOM 548 N N . ASP A 1 71 ? 8.831 1.090 -22.272 1.00 94.06 71 ASP A N 1
ATOM 549 C CA . ASP A 1 71 ? 9.741 0.032 -21.821 1.00 94.06 71 ASP A CA 1
ATOM 550 C C . ASP A 1 71 ? 9.093 -0.892 -20.769 1.00 94.06 71 ASP A C 1
ATOM 552 O O . ASP A 1 71 ? 9.785 -1.564 -20.007 1.00 94.06 71 ASP A O 1
ATOM 556 N N . GLY A 1 72 ? 7.756 -0.905 -20.678 1.00 93.06 72 GLY A N 1
ATOM 557 C CA . GLY A 1 72 ? 7.014 -1.755 -19.737 1.00 93.06 72 GLY A CA 1
ATOM 558 C C . GLY A 1 72 ? 6.914 -1.209 -18.308 1.00 93.06 72 GLY A C 1
ATOM 559 O O . GLY A 1 72 ? 6.521 -1.935 -17.393 1.00 93.06 72 GLY A O 1
ATOM 560 N N . GLY A 1 73 ? 7.246 0.066 -18.090 1.00 95.06 73 GLY A N 1
ATOM 561 C CA . GLY A 1 73 ? 7.087 0.730 -16.800 1.00 95.06 73 GLY A CA 1
ATOM 562 C C . GLY A 1 73 ? 5.628 0.831 -16.360 1.00 95.06 73 GLY A C 1
ATOM 563 O O . GLY A 1 73 ? 4.743 1.202 -17.133 1.00 95.06 73 GLY A O 1
ATOM 564 N N . LYS A 1 74 ? 5.376 0.537 -15.083 1.00 95.38 74 LYS A N 1
ATOM 565 C CA . LYS A 1 74 ? 4.039 0.588 -14.478 1.00 95.38 74 LYS A CA 1
ATOM 566 C C . LYS A 1 74 ? 3.673 2.014 -14.074 1.00 95.38 74 LYS A C 1
ATOM 568 O O . LYS A 1 74 ? 4.534 2.879 -13.913 1.00 95.38 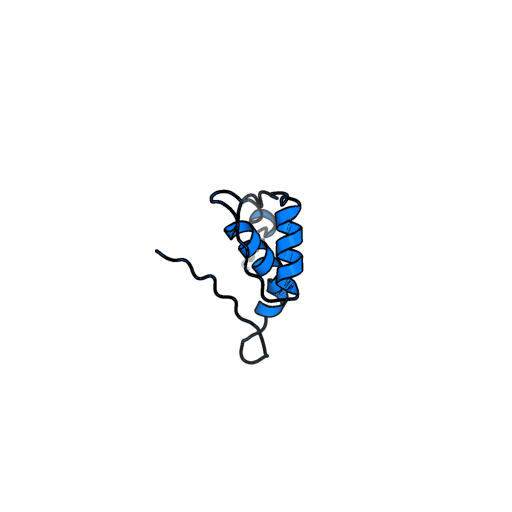74 LYS A O 1
ATOM 573 N N . ARG A 1 75 ? 2.383 2.287 -13.893 1.00 95.25 75 ARG A N 1
ATOM 574 C CA . ARG A 1 75 ? 1.885 3.568 -13.377 1.00 95.25 75 ARG A CA 1
ATOM 575 C C . ARG A 1 75 ? 0.924 3.309 -12.234 1.00 95.25 75 ARG A C 1
ATOM 577 O O . ARG A 1 75 ? 0.107 2.398 -12.311 1.00 95.25 75 ARG A O 1
ATOM 584 N N . THR A 1 76 ? 1.033 4.134 -11.204 1.00 95.75 76 THR A N 1
ATOM 585 C CA . THR A 1 76 ? 0.163 4.068 -10.035 1.00 95.75 76 THR A CA 1
ATOM 586 C C . THR A 1 76 ? -0.682 5.324 -9.981 1.00 95.75 76 THR A C 1
ATOM 588 O O . THR A 1 76 ? -0.166 6.429 -10.139 1.00 95.75 76 THR A O 1
ATOM 591 N N . VAL A 1 77 ? -1.981 5.147 -9.762 1.00 95.69 77 VAL A N 1
ATOM 592 C CA . VAL A 1 77 ? -2.946 6.235 -9.614 1.00 95.69 77 VAL A CA 1
ATOM 593 C C . VAL A 1 77 ? -3.583 6.103 -8.238 1.00 95.69 77 VAL A C 1
ATOM 595 O O . VAL A 1 77 ? -4.025 5.020 -7.863 1.00 95.69 77 VAL A O 1
ATOM 598 N N . PHE A 1 78 ? -3.628 7.201 -7.487 1.00 95.62 78 PHE A N 1
ATOM 599 C CA . PHE A 1 78 ? -4.303 7.267 -6.195 1.00 95.62 78 PHE A CA 1
ATOM 600 C C . PHE A 1 78 ? -5.565 8.118 -6.341 1.00 95.62 78 PHE A C 1
ATOM 602 O O . PHE A 1 78 ? -5.487 9.336 -6.490 1.00 95.62 78 PHE A O 1
ATOM 609 N N . LEU A 1 79 ? -6.725 7.461 -6.362 1.00 95.81 79 LEU A N 1
ATOM 610 C CA . LEU A 1 79 ? -8.018 8.112 -6.554 1.00 95.81 79 LEU A CA 1
ATOM 611 C C . LEU A 1 79 ? -8.641 8.449 -5.199 1.00 95.81 79 LEU A C 1
ATOM 613 O O . LEU A 1 79 ? -8.793 7.579 -4.342 1.00 95.81 79 LEU A O 1
ATOM 617 N N . VAL A 1 80 ? -9.031 9.709 -5.024 1.00 92.38 80 VAL A N 1
ATOM 618 C CA . VAL A 1 80 ? -9.703 10.207 -3.819 1.00 92.38 80 VAL A CA 1
ATOM 619 C C . VAL A 1 80 ? -10.996 10.884 -4.238 1.00 92.38 80 VAL A C 1
ATOM 621 O O . VAL A 1 80 ? -11.023 11.628 -5.217 1.00 92.38 80 VAL A O 1
ATOM 624 N N . LYS A 1 81 ? -12.073 10.626 -3.497 1.00 87.75 81 LYS A N 1
ATOM 625 C CA . LYS A 1 81 ? -13.329 11.353 -3.664 1.00 87.75 81 LYS A CA 1
ATOM 626 C C . LYS A 1 81 ? -13.204 12.737 -3.019 1.00 87.75 81 LYS A C 1
ATOM 628 O O . LYS A 1 81 ? -12.780 12.822 -1.868 1.00 87.75 81 LYS A O 1
ATOM 633 N N . THR A 1 82 ? -13.576 13.774 -3.768 1.00 74.56 82 THR A N 1
ATOM 634 C CA . THR A 1 82 ? -13.739 15.149 -3.268 1.00 74.56 82 THR A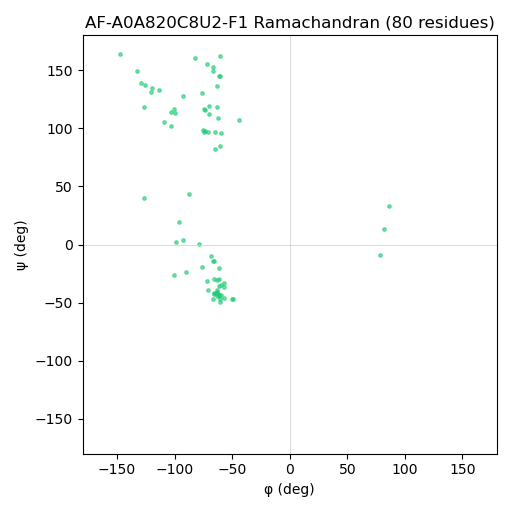 CA 1
ATOM 635 C C . THR A 1 82 ? -15.040 15.300 -2.489 1.00 74.56 82 THR A C 1
ATOM 637 O O . THR A 1 82 ? -16.039 14.637 -2.864 1.00 74.56 82 THR A O 1
#

Organism: NCBI:txid392030

Solvent-accessible surface area (backbone atoms only — not comparable to full-atom values): 5669 Å² total; per-residue (Å²): 139,82,82,81,82,81,76,77,76,65,73,80,74,72,79,77,69,81,79,71,80,71,80,72,54,71,68,44,50,53,54,30,57,53,48,74,79,44,96,71,89,84,91,73,66,88,90,72,42,68,68,54,34,53,52,49,43,51,60,71,48,39,76,51,41,71,44,52,67,90,76,72,21,46,86,88,82,88,88,78,88,131

Nearest PDB structures (foldseek):
  7w0e-assembly1_A  TM=8.955E-01  e=3.548E-02  Drosophila melanogaster
  7w0f-assembly1_A  TM=8.977E-01  e=3.796E-02  Drosophila melanogaster

InterPro domains:
  IPR006935 Helicase/UvrB, N-terminal [PF04851] (24-81)
  IPR027417 P-loop containing nucleoside triphosphate hydrolase [G3DSA:3.40.50.300] (17-82)
  IPR027417 P-loop containing nucleoside triphosphate hydrolase [SSF52540] (21-82)
  IPR051363 RIG-I-like Receptor (RLR) Helicase [PTHR14074] (24-81)

Sequence (82 aa):
MTASRNTTVNIDRIHSELDVVTIPRSYQTELMEHAKHENLVICLSTGSGKTYIAVMLIKEMAHAIRASIRDGGKRTVFLVKT